Protein AF-A0A9W6BY37-F1 (afdb_monomer_lite)

InterPro domains:
  IPR019270 Putative hypoxanthine phosphoribosyltransferase [PF10049] (45-95)

Radius of gyration: 19.9 Å; chains: 1; bounding box: 42×60×57 Å

Sequence (171 aa):
MLATGDSTSFQTQGGLSVILPSKRTCLSSEEQRPAFSSNFPLVQYRYFESADILSVYLREITNGLIVDTWDVHPGLLVDFDDQERPVALNISSASCVTPVHFHEICEDVDGKPPLQFGQMYDPYSKILTLRFCTTASSRSVATCDGNIMVLEDDAGNWVGLQVKNVVPPVE

pLDDT: mean 78.37, std 24.17, range [27.0, 98.12]

Structure (mmCIF, N/CA/C/O backbone):
data_AF-A0A9W6BY37-F1
#
_entry.id   AF-A0A9W6BY37-F1
#
loop_
_atom_site.group_PDB
_atom_site.id
_atom_site.type_symbol
_atom_site.label_atom_id
_atom_site.label_alt_id
_atom_site.label_comp_id
_atom_site.label_asym_id
_atom_site.label_entity_id
_atom_site.label_seq_id
_atom_site.pdbx_PDB_ins_code
_atom_site.Cartn_x
_atom_site.Cartn_y
_atom_site.Cartn_z
_atom_site.occupancy
_atom_site.B_iso_or_equiv
_atom_site.auth_seq_id
_atom_site.auth_comp_id
_atom_site.auth_asym_id
_atom_site.auth_atom_id
_atom_site.pdbx_PDB_model_num
ATOM 1 N N . MET A 1 1 ? 29.030 -43.940 41.094 1.00 41.41 1 MET A N 1
ATOM 2 C CA . MET A 1 1 ? 28.514 -42.586 40.807 1.00 41.41 1 MET A CA 1
ATOM 3 C C . MET A 1 1 ? 27.125 -42.747 40.223 1.00 41.41 1 MET A C 1
ATOM 5 O O . MET A 1 1 ? 26.960 -43.540 39.308 1.00 41.41 1 MET A O 1
ATOM 9 N N . LEU A 1 2 ? 26.152 -42.110 40.868 1.00 35.16 2 LEU A N 1
ATOM 10 C CA . LEU A 1 2 ? 24.713 -42.170 40.610 1.00 35.16 2 LEU A CA 1
ATOM 11 C C . LEU A 1 2 ? 24.289 -41.125 39.567 1.00 35.16 2 LEU A C 1
ATOM 13 O O . LEU A 1 2 ? 24.787 -40.005 39.625 1.00 35.16 2 LEU A O 1
ATOM 17 N N . ALA A 1 3 ? 23.347 -41.509 38.702 1.00 35.94 3 ALA A N 1
ATOM 18 C CA . ALA A 1 3 ? 22.212 -40.741 38.148 1.00 35.94 3 ALA A CA 1
ATOM 19 C C . ALA A 1 3 ? 21.470 -41.734 37.214 1.00 35.94 3 ALA A C 1
ATOM 21 O O . ALA A 1 3 ? 22.093 -42.195 36.265 1.00 35.94 3 ALA A O 1
ATOM 22 N N . THR A 1 4 ? 20.287 -42.333 37.421 1.00 37.53 4 THR A N 1
ATOM 23 C CA . THR A 1 4 ? 18.939 -41.999 37.951 1.00 37.53 4 THR A CA 1
ATOM 24 C C . THR A 1 4 ? 18.189 -40.865 37.255 1.00 37.53 4 THR A C 1
ATOM 26 O O . THR A 1 4 ? 18.514 -39.709 37.497 1.00 37.53 4 THR A O 1
ATOM 29 N N . GLY A 1 5 ? 17.117 -41.262 36.543 1.00 30.06 5 GLY A N 1
ATOM 30 C CA . GLY A 1 5 ? 15.864 -40.525 36.286 1.00 30.06 5 GLY A CA 1
ATOM 31 C C . GLY A 1 5 ? 15.938 -39.351 35.300 1.00 30.06 5 GLY A C 1
ATOM 32 O O . GLY A 1 5 ? 16.973 -38.726 35.159 1.00 30.06 5 GLY A O 1
ATOM 33 N N . ASP A 1 6 ? 14.882 -38.954 34.597 1.00 31.53 6 ASP A N 1
ATOM 34 C CA . ASP A 1 6 ? 13.506 -39.437 34.582 1.00 31.53 6 ASP A CA 1
ATOM 35 C C . ASP A 1 6 ? 12.756 -38.823 33.381 1.00 31.53 6 ASP A C 1
ATOM 37 O O . ASP A 1 6 ? 13.270 -37.991 32.634 1.00 31.53 6 ASP A O 1
ATOM 41 N N . SER A 1 7 ? 11.532 -39.296 33.226 1.00 33.78 7 SER A N 1
ATOM 42 C CA . SER A 1 7 ? 10.581 -39.164 32.129 1.00 33.78 7 SER A CA 1
ATOM 43 C C . SER A 1 7 ? 10.041 -37.751 31.824 1.00 33.78 7 SER A C 1
ATOM 45 O O . SER A 1 7 ? 9.912 -36.899 32.696 1.00 33.78 7 SER A O 1
ATOM 47 N N . THR A 1 8 ? 9.546 -37.611 30.584 1.00 34.66 8 THR A N 1
ATOM 48 C CA . THR A 1 8 ? 8.362 -36.827 30.149 1.00 34.66 8 THR A CA 1
ATOM 49 C C . THR A 1 8 ? 8.313 -35.306 30.360 1.00 34.66 8 THR A C 1
ATOM 51 O O . THR A 1 8 ? 8.094 -34.812 31.457 1.00 34.66 8 THR A O 1
ATOM 54 N N . SER A 1 9 ? 8.202 -34.560 29.257 1.00 28.12 9 SER A N 1
ATOM 55 C CA . SER A 1 9 ? 6.885 -34.094 28.777 1.00 28.12 9 SER A CA 1
ATOM 56 C C . SER A 1 9 ? 7.008 -33.352 27.441 1.00 28.12 9 SER A C 1
ATOM 58 O O . SER A 1 9 ? 7.723 -32.366 27.306 1.00 28.12 9 SER A O 1
ATOM 60 N N . PHE A 1 10 ? 6.279 -33.837 26.435 1.00 37.66 10 PHE A N 1
ATOM 61 C CA . PHE A 1 10 ? 5.840 -33.004 25.324 1.00 37.66 10 PHE A CA 1
ATOM 62 C C . PHE A 1 10 ? 4.673 -32.164 25.846 1.00 37.66 10 PHE A C 1
ATOM 64 O O . PHE A 1 10 ? 3.614 -32.708 26.156 1.00 37.66 10 PHE A O 1
ATOM 71 N N . GLN A 1 11 ? 4.862 -30.851 25.944 1.00 28.56 11 GLN A N 1
ATOM 72 C CA . GLN A 1 11 ? 3.752 -29.907 25.933 1.00 28.56 11 GLN A CA 1
ATOM 73 C C . GLN A 1 11 ? 3.784 -29.159 24.610 1.00 28.56 11 GLN A C 1
ATOM 75 O O . GLN A 1 11 ? 4.589 -28.263 24.376 1.00 28.56 11 GLN A O 1
ATOM 80 N N . THR A 1 12 ? 2.881 -29.568 23.729 1.00 42.47 12 THR A N 1
ATOM 81 C CA . THR A 1 12 ? 2.447 -28.781 22.587 1.00 42.47 12 THR A CA 1
ATOM 82 C C . THR A 1 12 ? 1.705 -27.564 23.133 1.00 42.47 12 THR A C 1
ATOM 84 O O . THR A 1 12 ? 0.572 -27.681 23.594 1.00 42.47 12 THR A O 1
ATOM 87 N N . GLN A 1 13 ? 2.321 -26.390 23.083 1.00 32.69 13 GLN A N 1
ATOM 88 C CA . GLN A 1 13 ? 1.575 -25.142 22.989 1.00 32.69 13 GLN A CA 1
ATOM 89 C C . GLN A 1 13 ? 2.026 -24.451 21.713 1.00 32.69 13 GLN A C 1
ATOM 91 O O . GLN A 1 13 ? 3.185 -24.075 21.557 1.00 32.69 13 GLN A O 1
ATOM 96 N N . GLY A 1 14 ? 1.098 -24.393 20.759 1.00 33.72 14 GLY A N 1
ATOM 97 C CA . GLY A 1 14 ? 1.280 -23.710 19.494 1.00 33.72 14 GLY A CA 1
ATOM 98 C C . GLY A 1 14 ? 1.577 -22.239 19.743 1.00 33.72 14 GLY A C 1
ATOM 99 O O . GLY A 1 14 ? 0.696 -21.471 20.107 1.00 33.72 14 GLY A O 1
ATOM 100 N N . GLY A 1 15 ? 2.830 -21.871 19.528 1.00 28.05 15 GLY A N 1
ATOM 101 C CA . GLY A 1 15 ? 3.266 -20.503 19.336 1.00 28.05 15 GLY A CA 1
ATOM 102 C C . GLY A 1 15 ? 4.181 -20.519 18.130 1.00 28.05 15 GLY A C 1
ATOM 103 O O . GLY A 1 15 ? 5.371 -20.789 18.260 1.00 28.05 15 GLY A O 1
ATOM 104 N N . LEU A 1 16 ? 3.617 -20.302 16.942 1.00 27.00 16 LEU A N 1
ATOM 105 C CA . LEU A 1 16 ? 4.408 -19.968 15.763 1.00 27.00 16 LEU A CA 1
ATOM 106 C C . LEU A 1 16 ? 5.001 -18.580 16.034 1.00 27.00 16 LEU A C 1
ATOM 108 O O . LEU A 1 16 ? 4.387 -17.565 15.718 1.00 27.00 16 LEU A O 1
ATOM 112 N N . SER A 1 17 ? 6.163 -18.522 16.687 1.00 29.55 17 SER A N 1
ATOM 113 C CA . SER A 1 17 ? 6.944 -17.292 16.711 1.00 29.55 17 SER A CA 1
ATOM 114 C C . SER A 1 17 ? 7.605 -17.179 15.340 1.00 29.55 17 SER A C 1
ATOM 116 O O . SER A 1 17 ? 8.553 -17.883 14.988 1.00 29.55 17 SER A O 1
ATOM 118 N N . VAL A 1 18 ? 7.007 -16.356 14.483 1.00 33.31 18 VAL A N 1
ATOM 119 C CA . VAL A 1 18 ? 7.613 -16.007 13.203 1.00 33.31 18 VAL A CA 1
ATOM 120 C C . VAL A 1 18 ? 8.663 -14.952 13.515 1.00 33.31 18 VAL A C 1
ATOM 122 O O . VAL A 1 18 ? 8.368 -13.764 13.590 1.00 33.31 18 VAL A O 1
ATOM 125 N N . ILE A 1 19 ? 9.900 -15.393 13.738 1.00 31.20 19 ILE A N 1
ATOM 126 C CA . ILE A 1 19 ? 11.051 -14.491 13.763 1.00 31.20 19 ILE A CA 1
ATOM 127 C C . ILE A 1 19 ? 11.201 -13.949 12.338 1.00 31.20 19 ILE A C 1
ATOM 129 O O . ILE A 1 19 ? 11.601 -14.675 11.426 1.00 31.20 19 ILE A O 1
ATOM 133 N N . LEU A 1 20 ? 10.814 -12.690 12.131 1.00 37.88 20 LEU A N 1
ATOM 134 C CA . LEU A 1 20 ? 10.949 -12.002 10.850 1.00 37.88 20 LEU A CA 1
ATOM 135 C C . LEU A 1 20 ? 12.429 -11.642 10.628 1.00 37.88 20 LEU A C 1
ATOM 137 O O . LEU A 1 20 ? 12.990 -10.886 11.425 1.00 37.88 20 LEU A O 1
ATOM 141 N N . PRO A 1 21 ? 13.092 -12.144 9.571 1.00 29.44 21 PRO A N 1
ATOM 142 C CA . PRO A 1 21 ? 14.422 -11.670 9.218 1.00 29.44 21 PRO A CA 1
ATOM 143 C C . PRO A 1 21 ? 14.335 -10.219 8.721 1.00 29.44 21 PRO A C 1
ATOM 145 O O . PRO A 1 21 ? 13.587 -9.911 7.793 1.00 29.44 21 PRO A O 1
ATOM 148 N N . SER A 1 22 ? 15.100 -9.319 9.342 1.00 36.25 22 SER A N 1
ATOM 149 C CA . SER A 1 22 ? 15.206 -7.918 8.924 1.00 36.25 22 SER A CA 1
ATOM 150 C C . SER A 1 22 ? 15.878 -7.819 7.550 1.00 36.25 22 SER A C 1
ATOM 152 O O . SER A 1 22 ? 17.063 -8.129 7.413 1.00 36.25 22 SER A O 1
ATOM 154 N N . LYS A 1 23 ? 15.135 -7.378 6.527 1.00 50.31 23 LYS A N 1
ATOM 155 C CA . LYS A 1 23 ? 15.695 -7.089 5.198 1.00 50.31 23 LYS A CA 1
ATOM 156 C C . LYS A 1 23 ? 16.550 -5.817 5.238 1.00 50.31 23 LYS A C 1
ATOM 158 O O . LYS A 1 23 ? 16.189 -4.840 5.892 1.00 50.31 23 LYS A O 1
ATOM 163 N N . ARG A 1 24 ? 17.687 -5.826 4.533 1.00 41.19 24 ARG A N 1
ATOM 164 C CA . ARG A 1 24 ? 18.538 -4.640 4.342 1.00 41.19 24 ARG A CA 1
ATOM 165 C C . ARG A 1 24 ? 17.943 -3.765 3.240 1.00 41.19 24 ARG A C 1
ATOM 167 O O . ARG A 1 24 ? 17.861 -4.198 2.098 1.00 41.19 24 ARG A O 1
ATOM 174 N N . THR A 1 25 ? 17.561 -2.541 3.585 1.00 50.22 25 THR A N 1
ATOM 175 C CA . THR A 1 25 ? 17.175 -1.506 2.618 1.00 50.22 25 THR A CA 1
ATOM 176 C C . THR A 1 25 ? 18.428 -0.881 2.004 1.00 50.22 25 THR A C 1
ATOM 178 O O . THR A 1 25 ? 19.390 -0.588 2.718 1.00 50.22 25 THR A O 1
ATOM 181 N N . CYS A 1 26 ? 18.411 -0.639 0.694 1.00 47.03 26 CYS A N 1
ATOM 182 C CA . CYS A 1 26 ? 19.430 0.143 -0.003 1.00 47.03 26 CYS A CA 1
ATOM 183 C C . CYS A 1 26 ? 19.285 1.623 0.390 1.00 47.03 26 CYS A C 1
ATOM 185 O O . CYS A 1 26 ? 18.566 2.382 -0.250 1.00 47.03 26 CYS A O 1
ATOM 187 N N . LEU A 1 27 ? 19.915 2.026 1.495 1.00 46.19 27 LEU A N 1
ATOM 188 C CA . LEU A 1 27 ? 20.007 3.429 1.898 1.00 46.19 27 LEU A CA 1
ATOM 189 C C . LEU A 1 27 ? 21.219 4.056 1.200 1.00 46.19 27 LEU A C 1
ATOM 191 O O . LEU A 1 27 ? 22.361 3.702 1.497 1.00 46.19 27 LEU A O 1
ATOM 195 N N . SER A 1 28 ? 20.984 4.982 0.268 1.00 36.75 28 SER A N 1
ATOM 196 C CA . SER A 1 28 ? 22.051 5.809 -0.297 1.00 36.75 28 SER A CA 1
ATOM 197 C C . SER A 1 28 ? 22.595 6.745 0.780 1.00 36.75 28 SER A C 1
ATOM 199 O O . SER A 1 28 ? 21.849 7.463 1.445 1.00 36.75 28 SER A O 1
ATOM 201 N N . SER A 1 29 ? 23.911 6.720 0.957 1.00 37.78 29 SER A N 1
ATOM 202 C CA . SER A 1 29 ? 24.633 7.574 1.893 1.00 37.78 29 SER A CA 1
ATOM 203 C C . SER A 1 29 ? 24.791 8.978 1.312 1.00 37.78 29 SER A C 1
ATOM 205 O O . SER A 1 29 ? 25.871 9.290 0.845 1.00 37.78 29 SER A O 1
ATOM 207 N N . GLU A 1 30 ? 23.746 9.808 1.310 1.00 35.78 30 GLU A N 1
ATOM 208 C CA . GLU A 1 30 ? 23.901 11.266 1.191 1.00 35.78 30 GLU A CA 1
ATOM 209 C C . GLU A 1 30 ? 22.618 12.017 1.607 1.00 35.78 30 GLU A C 1
ATOM 211 O O . GLU A 1 30 ? 21.521 11.744 1.133 1.00 35.78 30 GLU A O 1
ATOM 216 N N . GLU A 1 31 ? 22.809 12.956 2.539 1.00 37.44 31 GLU A N 1
ATOM 217 C CA . GLU A 1 31 ? 21.889 13.981 3.059 1.00 37.44 31 GLU A CA 1
ATOM 218 C C . GLU A 1 31 ? 20.699 13.592 3.963 1.00 37.44 31 GLU A C 1
ATOM 220 O O . GLU A 1 31 ? 19.516 13.665 3.635 1.00 37.44 31 GLU A O 1
ATOM 225 N N . GLN A 1 32 ? 21.060 13.376 5.232 1.00 41.31 32 GLN A N 1
ATOM 226 C CA . GLN A 1 32 ? 20.268 13.755 6.401 1.00 41.31 32 GLN A CA 1
ATOM 227 C C . GLN A 1 32 ? 19.919 15.258 6.373 1.00 41.31 32 GLN A C 1
ATOM 229 O O . GLN A 1 32 ? 20.746 16.111 6.695 1.00 41.31 32 GLN A O 1
ATOM 234 N N . ARG A 1 33 ? 18.654 15.583 6.101 1.00 28.16 33 ARG A N 1
ATOM 235 C CA . ARG A 1 33 ? 17.987 16.751 6.699 1.00 28.16 33 ARG A CA 1
ATOM 236 C C . ARG A 1 33 ? 16.973 16.239 7.723 1.00 28.16 33 ARG A C 1
ATOM 238 O O . ARG A 1 33 ? 16.258 15.287 7.415 1.00 28.16 33 ARG A O 1
ATOM 245 N N . PRO A 1 34 ? 16.898 16.811 8.937 1.00 37.06 34 PRO A N 1
ATOM 246 C CA . PRO A 1 34 ? 16.063 16.258 9.990 1.00 37.06 34 PRO A CA 1
ATOM 247 C C . PRO A 1 34 ? 14.605 16.636 9.712 1.00 37.06 34 PRO A C 1
ATOM 249 O O . PRO A 1 34 ? 14.138 17.696 10.119 1.00 37.06 34 PRO A O 1
ATOM 252 N N . ALA A 1 35 ? 13.872 15.785 8.999 1.00 38.12 35 ALA A N 1
ATOM 253 C CA . ALA A 1 35 ? 12.419 15.846 9.007 1.00 38.12 35 ALA A CA 1
ATOM 254 C C . ALA A 1 35 ? 11.959 15.150 10.292 1.00 38.12 35 ALA A C 1
ATOM 256 O O . ALA A 1 35 ? 12.047 13.932 10.392 1.00 38.12 35 ALA A O 1
ATOM 257 N N . PHE A 1 36 ? 11.611 15.959 11.297 1.00 38.28 36 PHE A N 1
ATOM 258 C CA . PHE A 1 36 ? 10.982 15.602 12.573 1.00 38.28 36 PHE A CA 1
ATOM 259 C C . PHE A 1 36 ? 10.924 14.100 12.890 1.00 38.28 36 PHE A C 1
ATOM 261 O O . PHE A 1 36 ? 9.990 13.389 12.528 1.00 38.28 36 PHE A O 1
ATOM 268 N N . SER A 1 37 ? 11.926 13.655 13.650 1.00 48.22 37 SER A N 1
ATOM 269 C CA . SER A 1 37 ? 11.838 12.430 14.432 1.00 48.22 37 SER A CA 1
ATOM 270 C C . SER A 1 37 ? 10.694 12.581 15.436 1.00 48.22 37 SER A C 1
ATOM 272 O O . SER A 1 37 ? 10.801 13.326 16.410 1.00 48.22 37 SER A O 1
ATOM 274 N N . SER A 1 38 ? 9.587 11.892 15.187 1.00 40.28 38 SER A N 1
ATOM 275 C CA . SER A 1 38 ? 8.736 11.401 16.263 1.00 40.28 38 SER A CA 1
ATOM 276 C C . SER A 1 38 ? 8.678 9.892 16.088 1.00 40.28 38 SER A C 1
ATOM 278 O O . SER A 1 38 ? 8.417 9.405 14.989 1.00 40.28 38 SER A O 1
ATOM 280 N N . ASN A 1 39 ? 9.055 9.174 17.141 1.00 46.97 39 ASN A N 1
ATOM 281 C CA . ASN A 1 39 ? 9.211 7.727 17.190 1.00 46.97 39 ASN A CA 1
ATOM 282 C C . ASN A 1 39 ? 7.868 7.022 16.922 1.00 46.97 39 ASN A C 1
ATOM 284 O O . ASN A 1 39 ? 7.251 6.519 17.851 1.00 46.97 39 ASN A O 1
ATOM 288 N N . PHE A 1 40 ? 7.389 6.993 15.675 1.00 52.31 40 PHE A N 1
ATOM 289 C CA . PHE A 1 40 ? 6.372 6.035 15.261 1.00 52.31 40 PHE A CA 1
ATOM 290 C C . PHE A 1 40 ? 7.090 4.681 15.115 1.00 52.31 40 PHE A C 1
ATOM 292 O O . PHE A 1 40 ? 7.881 4.509 14.180 1.00 52.31 40 PHE A O 1
ATOM 299 N N . PRO A 1 41 ? 6.927 3.738 16.054 1.00 58.88 41 PRO A N 1
ATOM 300 C CA . PRO A 1 41 ? 7.606 2.456 16.031 1.00 58.88 41 PRO A CA 1
ATOM 301 C C . PRO A 1 41 ? 7.142 1.627 14.829 1.00 58.88 41 PRO A C 1
ATOM 303 O O . PRO A 1 41 ? 5.962 1.333 14.661 1.00 58.88 41 PRO A O 1
ATOM 306 N N . LEU A 1 42 ? 8.147 1.283 14.022 1.00 69.06 42 LEU A N 1
ATOM 307 C CA . LEU A 1 42 ? 8.247 0.230 13.013 1.00 69.06 42 LEU A CA 1
ATOM 308 C C . LEU A 1 42 ? 6.982 -0.062 12.187 1.00 69.06 42 LEU A C 1
ATOM 310 O O . LEU A 1 42 ? 6.353 -1.107 12.342 1.00 69.06 42 LEU A O 1
ATOM 314 N N . VAL A 1 43 ? 6.712 0.778 11.181 1.00 87.00 43 VAL A N 1
ATOM 315 C CA . VAL A 1 43 ? 6.071 0.243 9.976 1.00 87.00 43 VAL A CA 1
ATOM 316 C C . VAL A 1 43 ? 7.003 -0.819 9.401 1.00 87.00 43 VAL A C 1
ATOM 318 O O . VAL A 1 43 ? 8.158 -0.541 9.067 1.00 87.00 43 VAL A O 1
ATOM 321 N N . GLN A 1 44 ? 6.513 -2.049 9.319 1.00 90.31 44 GLN A N 1
ATOM 322 C CA . GLN A 1 44 ? 7.229 -3.157 8.701 1.00 90.31 44 GLN A CA 1
ATOM 323 C C . GLN A 1 44 ? 6.615 -3.437 7.343 1.00 90.31 44 GLN A C 1
ATOM 325 O O . GLN A 1 44 ? 5.425 -3.222 7.138 1.00 90.31 44 GLN A O 1
ATOM 330 N N . TYR A 1 45 ? 7.401 -3.964 6.416 1.00 92.50 45 TYR A N 1
ATOM 331 C CA . TYR A 1 45 ? 6.861 -4.437 5.154 1.00 92.50 45 TYR A CA 1
ATOM 332 C C . TYR A 1 45 ? 7.446 -5.794 4.788 1.00 92.50 45 TYR A C 1
ATOM 334 O O . TYR A 1 45 ? 8.562 -6.149 5.175 1.00 92.50 45 TYR A O 1
ATOM 342 N N . ARG A 1 46 ? 6.674 -6.563 4.026 1.00 93.88 46 ARG A N 1
ATOM 343 C CA . ARG A 1 46 ? 7.089 -7.845 3.476 1.00 93.88 46 ARG A CA 1
ATOM 344 C C . ARG A 1 46 ? 6.491 -8.026 2.095 1.00 93.88 46 ARG A C 1
ATOM 346 O O . ARG A 1 46 ? 5.287 -7.906 1.917 1.00 93.88 46 ARG A O 1
ATOM 353 N N . TYR A 1 47 ? 7.350 -8.362 1.142 1.00 95.69 47 TYR A N 1
ATOM 354 C CA . TYR A 1 47 ? 6.928 -8.796 -0.180 1.00 95.69 47 TYR A CA 1
ATOM 355 C C . TYR A 1 47 ? 6.821 -10.324 -0.232 1.00 95.69 47 TYR A C 1
ATOM 357 O O . TYR A 1 47 ? 7.732 -11.031 0.213 1.00 95.69 47 TYR A O 1
ATOM 365 N N . PHE A 1 48 ? 5.708 -10.818 -0.765 1.00 95.75 48 PHE A N 1
ATOM 366 C CA . PHE A 1 48 ? 5.398 -12.227 -0.972 1.00 95.75 48 PHE A CA 1
ATOM 367 C C . PHE A 1 48 ? 5.376 -12.525 -2.473 1.00 95.75 48 PHE A C 1
ATOM 369 O O . PHE A 1 48 ? 4.336 -12.435 -3.120 1.00 95.75 48 PHE A O 1
ATOM 376 N N . GLU A 1 49 ? 6.533 -12.906 -3.013 1.00 93.31 49 GLU A N 1
ATOM 377 C CA . GLU A 1 49 ? 6.747 -13.145 -4.450 1.00 93.31 49 GLU A CA 1
ATOM 378 C C . GLU A 1 49 ? 5.760 -14.154 -5.053 1.00 93.31 49 GLU A C 1
ATOM 380 O O . GLU A 1 49 ? 5.241 -13.934 -6.140 1.00 93.31 49 GLU A O 1
ATOM 385 N N . SER A 1 50 ? 5.413 -15.218 -4.319 1.00 94.50 50 SER A N 1
ATOM 386 C CA . SER A 1 50 ? 4.493 -16.260 -4.802 1.00 94.50 50 SER A CA 1
ATOM 387 C C . SER A 1 50 ? 3.087 -15.755 -5.139 1.00 94.50 50 SER A C 1
ATOM 389 O O . SER A 1 50 ? 2.377 -16.412 -5.894 1.00 94.50 50 SER A O 1
ATOM 391 N N . ALA A 1 51 ? 2.668 -14.641 -4.536 1.00 94.31 51 ALA A N 1
ATOM 392 C CA . ALA A 1 51 ? 1.351 -14.039 -4.732 1.00 94.31 51 ALA A CA 1
ATOM 393 C C . ALA A 1 51 ? 1.429 -12.618 -5.315 1.00 94.31 51 ALA A C 1
ATOM 395 O O . ALA A 1 51 ? 0.393 -12.004 -5.547 1.00 94.31 51 ALA A O 1
ATOM 396 N N . ASP A 1 52 ? 2.641 -12.099 -5.532 1.00 96.88 52 ASP A N 1
ATOM 397 C CA . ASP A 1 52 ? 2.907 -10.700 -5.868 1.00 96.88 52 ASP A CA 1
ATOM 398 C C . ASP A 1 52 ? 2.198 -9.705 -4.926 1.00 96.88 52 ASP A C 1
ATOM 400 O O . ASP A 1 52 ? 1.503 -8.785 -5.362 1.00 96.88 52 ASP A O 1
ATOM 404 N N . ILE A 1 53 ? 2.350 -9.920 -3.613 1.00 97.69 53 ILE A N 1
ATOM 405 C CA . ILE A 1 53 ? 1.733 -9.080 -2.575 1.00 97.69 53 ILE A CA 1
ATOM 406 C C . ILE A 1 53 ? 2.802 -8.330 -1.787 1.00 97.69 53 ILE A C 1
ATOM 408 O O . ILE A 1 53 ? 3.703 -8.945 -1.217 1.00 97.69 53 ILE A O 1
ATOM 412 N N . LEU A 1 54 ? 2.670 -7.008 -1.689 1.00 97.31 54 LEU A N 1
ATOM 413 C CA . LEU A 1 54 ? 3.385 -6.197 -0.705 1.00 97.31 54 LEU A CA 1
ATOM 414 C C . LEU A 1 54 ? 2.466 -5.954 0.495 1.00 97.31 54 LEU A C 1
ATOM 416 O O . LEU A 1 54 ? 1.494 -5.208 0.394 1.00 97.31 54 LEU A O 1
ATOM 420 N N . SER A 1 55 ? 2.803 -6.546 1.635 1.00 96.69 55 SER A N 1
ATOM 421 C CA . SER A 1 55 ? 2.138 -6.273 2.909 1.00 96.69 55 SER A CA 1
ATOM 422 C C . SER A 1 55 ? 2.915 -5.227 3.694 1.00 96.69 55 SER A C 1
ATOM 424 O O . SER A 1 55 ? 4.132 -5.346 3.845 1.00 96.69 55 SER A O 1
ATOM 426 N N . VAL A 1 56 ? 2.216 -4.235 4.231 1.00 95.62 56 VAL A N 1
ATOM 427 C CA . VAL A 1 56 ? 2.748 -3.194 5.109 1.00 95.62 56 VAL A CA 1
ATOM 428 C C . VAL A 1 56 ? 2.001 -3.250 6.435 1.00 95.62 56 VAL A C 1
ATOM 430 O O . VAL A 1 56 ? 0.796 -3.036 6.480 1.00 95.62 56 VAL A O 1
ATOM 433 N N . TYR A 1 57 ? 2.715 -3.532 7.516 1.00 93.50 57 TYR A N 1
ATOM 434 C CA . TYR A 1 57 ? 2.183 -3.662 8.866 1.00 93.50 57 TYR A CA 1
ATOM 435 C C . TYR A 1 57 ? 2.397 -2.356 9.620 1.00 93.50 57 TYR A C 1
ATOM 437 O O . TYR A 1 57 ? 3.528 -1.889 9.752 1.00 93.50 57 TYR A O 1
ATOM 445 N N . LEU A 1 58 ? 1.306 -1.769 10.105 1.00 91.31 58 LEU A N 1
ATOM 446 C CA . LEU A 1 58 ? 1.302 -0.482 10.804 1.00 91.31 58 LEU A CA 1
ATOM 447 C C . LEU A 1 58 ? 1.517 -0.635 12.315 1.00 91.31 58 LEU A C 1
ATOM 449 O O . LEU A 1 58 ? 1.738 0.351 13.012 1.00 91.31 58 LEU A O 1
ATOM 453 N N . ARG A 1 59 ? 1.438 -1.873 12.812 1.00 86.56 59 ARG A N 1
ATOM 454 C CA . ARG A 1 59 ? 1.736 -2.288 14.185 1.00 86.56 59 ARG A CA 1
ATOM 455 C C . ARG A 1 59 ? 1.984 -3.795 14.232 1.00 86.56 59 ARG A C 1
ATOM 457 O O . ARG A 1 59 ? 1.731 -4.502 13.258 1.00 86.56 59 ARG A O 1
ATOM 464 N N . GLU A 1 60 ? 2.469 -4.287 15.366 1.00 85.88 60 GLU A N 1
ATOM 465 C CA . GLU A 1 60 ? 2.686 -5.719 15.581 1.00 85.88 60 GLU A CA 1
ATOM 466 C C . GLU A 1 60 ? 1.370 -6.504 15.471 1.00 85.88 60 GLU A C 1
ATOM 468 O O . GLU A 1 60 ? 0.386 -6.174 16.133 1.00 85.88 60 GLU A O 1
ATOM 473 N N . ILE A 1 61 ? 1.359 -7.544 14.630 1.00 84.38 61 ILE A N 1
ATOM 474 C CA . ILE A 1 61 ? 0.182 -8.389 14.418 1.00 84.38 61 ILE A CA 1
ATOM 475 C C . ILE A 1 61 ? 0.136 -9.491 15.475 1.00 84.38 61 ILE A C 1
ATOM 477 O O . ILE A 1 61 ? 0.995 -10.372 15.513 1.00 84.38 61 ILE A O 1
ATOM 481 N N . THR A 1 62 ? -0.902 -9.461 16.308 1.00 86.94 62 THR A N 1
ATOM 482 C CA . THR A 1 62 ? -1.178 -10.456 17.350 1.00 86.94 62 THR A CA 1
ATOM 483 C C . THR A 1 62 ? -2.492 -11.189 17.073 1.00 86.94 62 THR A C 1
ATOM 485 O O . THR A 1 62 ? -3.321 -10.756 16.269 1.00 86.94 62 THR A O 1
ATOM 488 N N . ASN A 1 63 ? -2.690 -12.344 17.713 1.00 87.75 63 ASN A N 1
ATOM 489 C CA . ASN A 1 63 ? -3.929 -13.100 17.548 1.00 87.75 63 ASN A CA 1
ATOM 490 C C . ASN A 1 63 ? -5.129 -12.293 18.077 1.00 87.75 63 ASN A C 1
ATOM 492 O O . ASN A 1 63 ? -5.068 -11.754 19.180 1.00 87.75 63 ASN A O 1
ATOM 496 N N . GLY A 1 64 ? -6.209 -12.231 17.297 1.00 88.25 64 GLY A N 1
ATOM 497 C CA . GLY A 1 64 ? -7.402 -11.440 17.612 1.00 88.25 64 GLY A CA 1
ATOM 498 C C . GLY A 1 64 ? -7.282 -9.942 17.317 1.00 88.25 64 GLY A C 1
ATOM 499 O O . GLY A 1 64 ? -8.218 -9.210 17.613 1.00 88.25 64 GLY A O 1
ATOM 500 N N . LEU A 1 65 ? -6.164 -9.481 16.738 1.00 90.25 65 LEU A N 1
ATOM 501 C CA . LEU A 1 65 ? -5.984 -8.073 16.373 1.00 90.25 65 LEU A CA 1
ATOM 502 C C . LEU A 1 65 ? -6.803 -7.662 15.149 1.00 90.25 65 LEU A C 1
ATOM 504 O O . LEU A 1 65 ? -7.311 -6.546 15.106 1.00 90.25 65 LEU A O 1
ATOM 508 N N . ILE A 1 66 ? -6.854 -8.538 14.145 1.00 93.69 66 ILE A N 1
ATOM 509 C CA . ILE A 1 66 ? -7.589 -8.313 12.901 1.00 93.69 66 ILE A CA 1
ATOM 510 C C . ILE A 1 66 ? -9.007 -8.826 13.118 1.00 93.69 66 ILE A C 1
ATOM 512 O O . ILE A 1 66 ? -9.202 -10.012 13.394 1.00 93.69 66 ILE A O 1
ATOM 516 N N . VAL A 1 67 ? -9.973 -7.923 13.009 1.00 95.88 67 VAL A N 1
ATOM 517 C CA . VAL A 1 67 ? -11.403 -8.226 13.132 1.00 95.88 67 VAL A CA 1
ATOM 518 C C . VAL A 1 67 ? -12.075 -8.217 11.766 1.00 95.88 67 VAL A C 1
ATOM 520 O O . VAL A 1 67 ? -13.010 -8.986 11.551 1.00 95.88 67 VAL A O 1
ATOM 523 N N . ASP A 1 68 ? -11.578 -7.393 10.843 1.00 95.56 68 ASP A N 1
ATOM 524 C CA . ASP A 1 68 ? -12.140 -7.262 9.504 1.00 95.56 68 ASP A CA 1
ATOM 525 C C . ASP A 1 68 ? -11.059 -6.985 8.449 1.00 95.56 68 ASP A C 1
ATOM 527 O O . ASP A 1 68 ? -9.986 -6.468 8.770 1.00 95.56 68 ASP A O 1
ATOM 531 N N . THR A 1 69 ? -11.356 -7.314 7.193 1.00 96.06 69 THR A N 1
ATOM 532 C CA . THR A 1 69 ? -10.485 -7.081 6.033 1.00 96.06 69 THR A CA 1
ATOM 533 C C . THR A 1 69 ? -11.322 -6.574 4.866 1.00 96.06 69 THR A C 1
ATOM 535 O O . THR A 1 69 ? -12.172 -7.305 4.353 1.00 96.06 69 THR A O 1
ATOM 538 N N . TRP A 1 70 ? -11.069 -5.349 4.402 1.00 96.38 70 TRP A N 1
ATOM 539 C CA . TRP A 1 70 ? -11.831 -4.732 3.309 1.00 96.38 70 TRP A CA 1
ATOM 540 C C . TRP A 1 70 ? -10.968 -4.440 2.085 1.00 96.38 70 TRP A C 1
ATOM 542 O O . TRP A 1 70 ? -9.806 -4.058 2.203 1.00 96.38 70 TRP A O 1
ATOM 552 N N . ASP A 1 71 ? -11.566 -4.566 0.900 1.00 96.00 71 ASP A N 1
ATOM 553 C CA . ASP A 1 71 ? -11.032 -3.986 -0.335 1.00 96.00 71 ASP A CA 1
ATOM 554 C C . ASP A 1 71 ? -11.424 -2.509 -0.370 1.00 96.00 71 ASP A C 1
ATOM 556 O O . ASP A 1 71 ? -12.603 -2.176 -0.515 1.00 96.00 71 ASP A O 1
ATOM 560 N N . VAL A 1 72 ? -10.443 -1.630 -0.163 1.00 95.75 72 VAL A N 1
ATOM 561 C CA . VAL A 1 72 ? -10.692 -0.182 -0.116 1.00 95.75 72 VAL A CA 1
ATOM 562 C C . VAL A 1 72 ? -10.448 0.486 -1.470 1.00 95.75 72 VAL A C 1
ATOM 564 O O . VAL A 1 72 ? -10.919 1.595 -1.730 1.00 95.75 72 VAL A O 1
ATOM 567 N N . HIS A 1 73 ? -9.691 -0.171 -2.342 1.00 96.44 73 HIS A N 1
ATOM 568 C CA . HIS A 1 73 ? -9.321 0.300 -3.667 1.00 96.44 73 HIS A CA 1
ATOM 569 C C . HIS A 1 73 ? -8.839 -0.900 -4.485 1.00 96.44 73 HIS A C 1
ATOM 571 O O . HIS A 1 73 ? -8.122 -1.720 -3.921 1.00 96.44 73 HIS A O 1
ATOM 577 N N . PRO A 1 74 ? -9.107 -0.985 -5.805 1.00 95.94 74 PRO A N 1
ATOM 578 C CA . PRO A 1 74 ? -8.620 -2.088 -6.629 1.00 95.94 74 PRO A CA 1
ATOM 579 C C . PRO A 1 74 ? -7.142 -2.404 -6.373 1.00 95.94 74 PRO A C 1
ATOM 581 O O . PRO A 1 74 ? -6.273 -1.552 -6.576 1.00 95.94 74 PRO A O 1
ATOM 584 N N . GLY A 1 75 ? -6.880 -3.621 -5.891 1.00 95.38 75 GLY A N 1
ATOM 585 C CA . GLY A 1 75 ? -5.537 -4.091 -5.548 1.00 95.38 75 GLY A CA 1
ATOM 586 C C . GLY A 1 75 ? -5.027 -3.700 -4.155 1.00 95.38 75 GLY A C 1
ATOM 587 O O . GLY A 1 75 ? -3.883 -4.014 -3.857 1.00 95.38 75 GLY A O 1
ATOM 588 N N . LEU A 1 76 ? -5.828 -3.070 -3.293 1.00 97.94 76 LEU A N 1
ATOM 589 C CA . LEU A 1 76 ? -5.484 -2.698 -1.917 1.00 97.94 76 LEU A CA 1
ATOM 590 C C . LEU A 1 76 ? -6.509 -3.258 -0.927 1.00 97.94 76 LEU A C 1
ATOM 592 O O . LEU A 1 76 ? -7.610 -2.730 -0.769 1.00 97.94 76 LEU A O 1
ATOM 596 N N . LEU A 1 77 ? -6.091 -4.295 -0.208 1.00 97.69 77 LEU A N 1
ATOM 597 C CA . LEU A 1 77 ? -6.816 -4.833 0.938 1.00 97.69 77 LEU A CA 1
ATOM 598 C C . LEU A 1 77 ? -6.275 -4.215 2.225 1.00 97.69 77 LEU A C 1
ATOM 600 O O . LEU A 1 77 ? -5.068 -4.011 2.361 1.00 97.69 77 LEU A O 1
ATOM 604 N N . VAL A 1 78 ? -7.154 -3.944 3.180 1.00 97.19 78 VAL A N 1
ATOM 605 C CA . VAL A 1 78 ? -6.792 -3.337 4.459 1.00 97.19 78 VAL A CA 1
ATOM 606 C C . VAL A 1 78 ? -7.392 -4.144 5.586 1.00 97.19 78 VAL A C 1
ATOM 608 O O . VAL A 1 78 ? -8.590 -4.410 5.594 1.00 97.19 78 VAL A O 1
ATOM 611 N N . ASP A 1 79 ? -6.539 -4.507 6.534 1.00 95.81 79 ASP A N 1
ATOM 612 C CA . ASP A 1 79 ? -6.935 -5.184 7.758 1.00 95.81 79 ASP A CA 1
ATOM 613 C C . ASP A 1 79 ? -7.231 -4.143 8.840 1.00 95.81 79 ASP A C 1
ATOM 615 O O . ASP A 1 79 ? -6.446 -3.208 9.041 1.00 95.81 79 ASP A O 1
ATOM 619 N N . PHE A 1 80 ? -8.335 -4.326 9.560 1.00 94.00 80 PHE A N 1
ATOM 620 C CA . PHE A 1 80 ? -8.819 -3.427 10.602 1.00 94.00 80 PHE A CA 1
ATOM 621 C C . PHE A 1 80 ? -8.953 -4.135 11.945 1.00 94.00 80 PHE A C 1
ATOM 623 O O . PHE A 1 80 ? -9.149 -5.351 12.025 1.00 94.00 80 PHE A O 1
ATOM 630 N N . ASP A 1 81 ? -8.869 -3.348 13.012 1.00 93.12 81 ASP A N 1
ATOM 631 C CA . ASP A 1 81 ? -9.149 -3.810 14.367 1.00 93.12 81 ASP A CA 1
ATOM 632 C C . ASP A 1 81 ? -10.581 -3.559 14.827 1.00 93.12 81 ASP A C 1
ATOM 634 O O . ASP A 1 81 ? -11.415 -3.036 14.093 1.00 93.12 81 ASP A O 1
ATOM 638 N N . ASP A 1 82 ? -10.856 -3.919 16.078 1.00 93.25 82 ASP A N 1
ATOM 639 C CA . ASP A 1 82 ? -12.140 -3.712 16.750 1.00 93.25 82 ASP A CA 1
ATOM 640 C C . ASP A 1 82 ? -12.543 -2.233 16.910 1.00 93.25 82 ASP A C 1
ATOM 642 O O . ASP A 1 82 ? -13.676 -1.943 17.291 1.00 93.25 82 ASP A O 1
ATOM 646 N N . GLN A 1 83 ? -11.633 -1.300 16.622 1.00 91.69 83 GLN A N 1
ATOM 647 C CA . GLN A 1 83 ? -11.851 0.146 16.644 1.00 91.69 83 GLN A CA 1
ATOM 648 C C . GLN A 1 83 ? -11.857 0.756 15.234 1.00 91.69 83 GLN A C 1
ATOM 650 O O . GLN A 1 83 ? -11.724 1.975 15.109 1.00 91.69 83 GLN A O 1
ATOM 655 N N . GLU A 1 84 ? -11.986 -0.067 14.186 1.00 91.19 84 GLU A N 1
ATOM 656 C CA . GLU A 1 84 ? -11.973 0.358 12.778 1.00 91.19 84 GLU A CA 1
ATOM 657 C C . GLU A 1 84 ? -10.682 1.108 12.392 1.00 91.19 84 GLU A C 1
ATOM 659 O O . GLU A 1 84 ? -10.672 2.005 11.544 1.00 91.19 84 GLU A O 1
ATOM 664 N N . ARG A 1 85 ? -9.552 0.769 13.027 1.00 90.81 85 ARG A N 1
ATOM 665 C CA . ARG A 1 85 ? -8.243 1.354 12.707 1.00 90.81 85 ARG A CA 1
ATOM 666 C C . ARG A 1 85 ? -7.465 0.433 11.770 1.00 90.81 85 ARG A C 1
ATOM 668 O O . ARG A 1 85 ? -7.364 -0.758 12.071 1.00 90.81 85 ARG A O 1
ATOM 675 N N . PRO A 1 86 ? -6.840 0.964 10.703 1.00 92.69 86 PRO A N 1
ATOM 676 C CA . PRO A 1 86 ? -5.973 0.175 9.834 1.00 92.69 86 PRO A CA 1
ATOM 677 C C . PRO A 1 86 ? -4.789 -0.421 10.607 1.00 92.69 86 PRO A C 1
ATOM 679 O O . PRO A 1 86 ? -4.091 0.290 11.337 1.00 92.69 86 PRO A O 1
ATOM 682 N N . VAL A 1 87 ? -4.534 -1.715 10.419 1.00 92.69 87 VAL A N 1
ATOM 683 C CA . VAL A 1 87 ? -3.423 -2.446 11.057 1.00 92.69 87 VAL A CA 1
ATOM 684 C C . VAL A 1 87 ? -2.430 -2.996 10.044 1.00 92.69 87 VAL A C 1
ATOM 686 O O . VAL A 1 87 ? -1.233 -3.044 10.331 1.00 92.69 87 VAL A O 1
ATOM 689 N N . ALA A 1 88 ? -2.906 -3.370 8.858 1.00 94.69 88 ALA A N 1
ATOM 690 C CA . ALA A 1 88 ? -2.070 -3.798 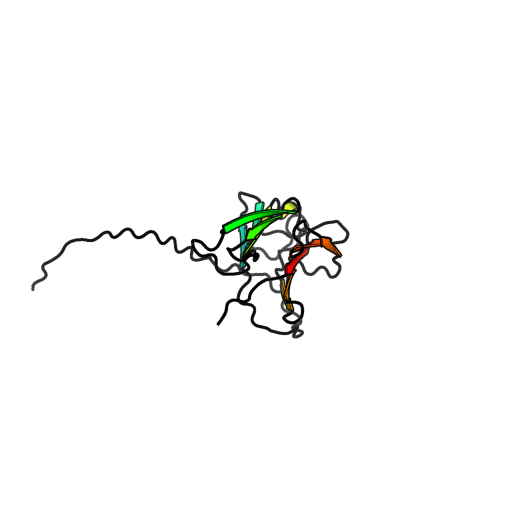7.750 1.00 94.69 88 ALA A CA 1
ATOM 691 C C . ALA A 1 88 ? -2.687 -3.399 6.407 1.00 94.69 88 ALA A C 1
ATOM 693 O O . ALA A 1 88 ? -3.901 -3.268 6.273 1.00 94.69 88 ALA A O 1
ATOM 694 N N . LEU A 1 89 ? -1.822 -3.186 5.422 1.00 96.94 89 LEU A N 1
ATOM 695 C CA . LEU A 1 89 ? -2.157 -2.814 4.052 1.00 96.94 89 LEU A CA 1
ATOM 696 C C . LEU A 1 89 ? -1.555 -3.878 3.140 1.00 96.94 89 LEU A C 1
ATOM 698 O O . LEU A 1 89 ? -0.359 -4.143 3.229 1.00 96.94 89 LEU A O 1
ATOM 702 N N . ASN A 1 90 ? -2.346 -4.475 2.263 1.00 97.88 90 ASN A N 1
ATOM 703 C CA . ASN A 1 90 ? -1.915 -5.538 1.366 1.00 97.88 90 ASN A CA 1
ATOM 704 C C . ASN A 1 90 ? -2.153 -5.094 -0.078 1.00 97.88 90 ASN A C 1
ATOM 706 O O . ASN A 1 90 ? -3.291 -5.019 -0.540 1.00 97.88 90 ASN A O 1
ATOM 710 N N . ILE A 1 91 ? -1.065 -4.797 -0.783 1.00 98.12 91 ILE A N 1
ATOM 711 C CA . ILE A 1 91 ? -1.082 -4.378 -2.183 1.00 98.12 91 ILE A CA 1
ATOM 712 C C . ILE A 1 91 ? -0.893 -5.619 -3.048 1.00 98.12 91 ILE A C 1
ATOM 714 O O . ILE A 1 91 ? 0.171 -6.233 -3.020 1.00 98.12 91 ILE A O 1
ATOM 718 N N . SER A 1 92 ? -1.923 -5.985 -3.801 1.00 97.38 92 SER A N 1
ATOM 719 C CA . SER A 1 92 ? -1.897 -7.079 -4.772 1.00 97.38 92 SER A CA 1
ATOM 720 C C . SER A 1 92 ? -1.301 -6.619 -6.096 1.00 97.38 92 SER A C 1
ATOM 722 O O . SER A 1 92 ? -1.412 -5.450 -6.464 1.00 97.38 92 SER A O 1
ATOM 724 N N . SER A 1 93 ? -0.684 -7.550 -6.826 1.00 97.00 93 SER A N 1
ATOM 7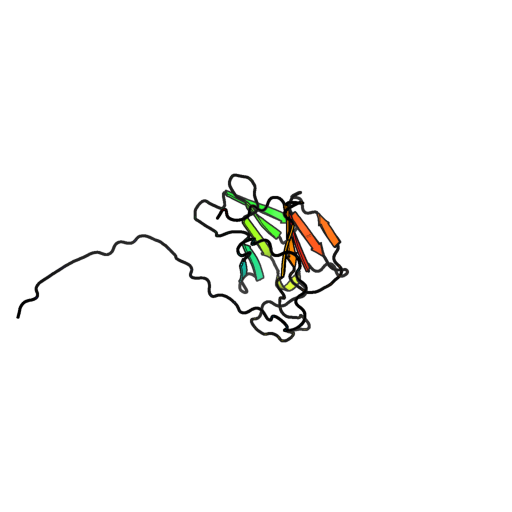25 C CA . SER A 1 93 ? 0.051 -7.242 -8.057 1.00 97.00 93 SER A CA 1
ATOM 726 C C . SER A 1 93 ? 1.081 -6.123 -7.846 1.00 97.00 93 SER A C 1
ATOM 728 O O . SER A 1 93 ? 1.233 -5.234 -8.688 1.00 97.00 93 SER A O 1
ATOM 730 N N . ALA A 1 94 ? 1.753 -6.128 -6.687 1.00 96.62 94 ALA A N 1
ATOM 731 C CA . ALA A 1 94 ? 2.614 -5.036 -6.237 1.00 96.62 94 ALA A CA 1
ATOM 732 C C . ALA A 1 94 ? 3.725 -4.730 -7.245 1.00 96.62 94 ALA A C 1
ATOM 734 O O . ALA A 1 94 ? 4.021 -3.560 -7.503 1.00 96.62 94 ALA A O 1
ATOM 735 N N . SER A 1 95 ? 4.303 -5.767 -7.858 1.00 95.19 95 SER A N 1
ATOM 736 C CA . SER A 1 95 ? 5.311 -5.617 -8.906 1.00 95.19 95 SER A CA 1
ATOM 737 C C . SER A 1 95 ? 4.782 -4.863 -10.123 1.00 95.19 95 SER A C 1
ATOM 739 O O . SER A 1 95 ? 5.561 -4.206 -10.801 1.00 95.19 95 SER A O 1
ATOM 741 N N . CYS A 1 96 ? 3.480 -4.921 -10.408 1.00 94.75 96 CYS A N 1
ATOM 742 C CA . CYS A 1 96 ? 2.862 -4.258 -11.553 1.00 94.75 96 CYS A CA 1
ATOM 743 C C . CYS A 1 96 ? 2.439 -2.821 -11.243 1.00 94.75 96 CYS A C 1
ATOM 745 O O . CYS A 1 96 ? 2.598 -1.957 -12.099 1.00 94.75 96 CYS A O 1
ATOM 747 N N . VAL A 1 97 ? 1.895 -2.571 -10.047 1.00 95.69 97 VAL A N 1
ATOM 748 C CA . VAL A 1 97 ? 1.320 -1.260 -9.696 1.00 95.69 97 VAL A CA 1
ATOM 749 C C . VAL A 1 97 ? 2.343 -0.279 -9.133 1.00 95.69 97 VAL A C 1
ATOM 751 O O . VAL A 1 97 ? 2.117 0.926 -9.185 1.00 95.69 97 VAL A O 1
ATOM 754 N N . THR A 1 98 ? 3.466 -0.764 -8.599 1.00 94.94 98 THR A N 1
ATOM 755 C CA . THR A 1 98 ? 4.545 0.094 -8.091 1.00 94.94 98 THR A CA 1
ATOM 756 C C . THR A 1 98 ? 5.665 0.251 -9.128 1.00 94.94 98 THR A C 1
ATOM 758 O O . THR A 1 98 ? 5.943 -0.681 -9.891 1.00 94.94 98 THR A O 1
ATOM 761 N N . PRO A 1 99 ? 6.362 1.402 -9.161 1.00 94.69 99 PRO A N 1
ATOM 762 C CA . PRO A 1 99 ? 7.447 1.637 -10.109 1.00 94.69 99 PRO A CA 1
ATOM 763 C C . PRO A 1 99 ? 8.789 1.056 -9.628 1.00 94.69 99 PRO A C 1
ATOM 765 O O . PRO A 1 99 ? 9.835 1.506 -10.077 1.00 94.69 99 PRO A O 1
ATOM 768 N N . VAL A 1 100 ? 8.785 0.099 -8.695 1.00 94.62 100 VAL A N 1
ATOM 769 C CA . VAL A 1 100 ? 9.991 -0.474 -8.075 1.00 94.62 100 VAL A CA 1
ATOM 770 C C . VAL A 1 100 ? 10.004 -1.995 -8.198 1.00 94.62 100 VAL A C 1
ATOM 772 O O . VAL A 1 100 ? 8.966 -2.614 -8.433 1.00 94.62 100 VAL A O 1
ATOM 775 N N . HIS A 1 101 ? 11.169 -2.614 -8.010 1.00 94.44 101 HIS A N 1
ATOM 776 C CA . HIS A 1 101 ? 11.253 -4.053 -7.754 1.00 94.44 101 HIS A CA 1
ATOM 777 C C . HIS A 1 101 ? 11.480 -4.358 -6.271 1.00 94.44 101 HIS A C 1
ATOM 779 O O . HIS A 1 101 ? 11.955 -3.533 -5.488 1.00 94.44 101 HIS A O 1
ATOM 785 N N . PHE A 1 102 ? 11.178 -5.604 -5.903 1.00 94.19 102 PHE A N 1
ATOM 786 C CA . PHE A 1 102 ? 11.251 -6.106 -4.528 1.00 94.19 102 PHE A CA 1
ATOM 787 C C . PHE A 1 102 ? 12.390 -7.113 -4.293 1.00 94.19 102 PHE A C 1
ATOM 789 O O . PHE A 1 102 ? 12.476 -7.712 -3.217 1.00 94.19 102 PHE A O 1
ATOM 796 N N . HIS A 1 103 ? 13.264 -7.309 -5.289 1.00 89.50 103 HIS A N 1
ATOM 797 C CA . HIS A 1 103 ? 14.490 -8.100 -5.141 1.00 89.50 103 HIS A CA 1
ATOM 798 C C . HIS A 1 103 ? 15.451 -7.483 -4.116 1.00 89.50 103 HIS A C 1
ATOM 800 O O . HIS A 1 103 ? 15.529 -6.266 -3.972 1.00 89.50 103 HIS A O 1
ATOM 806 N N . GLU A 1 104 ? 16.226 -8.329 -3.438 1.00 86.31 104 GLU A N 1
ATOM 807 C CA . GLU A 1 104 ? 17.200 -7.927 -2.410 1.00 86.31 104 GLU A CA 1
ATOM 808 C C . GLU A 1 104 ? 18.543 -7.489 -3.018 1.00 86.31 104 GLU A C 1
ATOM 810 O O . GLU A 1 104 ? 19.614 -7.909 -2.582 1.00 86.31 104 GLU A O 1
ATOM 815 N N . ILE A 1 105 ? 18.479 -6.657 -4.056 1.00 88.62 105 ILE A N 1
ATOM 816 C CA . ILE A 1 105 ? 19.635 -6.075 -4.741 1.00 88.62 105 ILE A CA 1
ATOM 817 C C . ILE A 1 105 ? 19.425 -4.571 -4.905 1.00 88.62 105 ILE A C 1
ATOM 819 O O . ILE A 1 105 ? 18.291 -4.105 -4.950 1.00 88.62 105 ILE A O 1
ATOM 823 N N . CYS A 1 106 ? 20.517 -3.811 -4.963 1.00 88.62 106 CYS A N 1
ATOM 824 C CA . CYS A 1 106 ? 20.472 -2.347 -5.073 1.00 88.62 106 CYS A CA 1
ATOM 825 C C . CYS A 1 106 ? 20.610 -1.838 -6.516 1.00 88.62 106 CYS A C 1
ATOM 827 O O . CYS A 1 106 ? 20.857 -0.653 -6.720 1.00 88.62 106 CYS A O 1
ATOM 829 N N . GLU A 1 107 ? 20.500 -2.733 -7.492 1.00 91.88 107 GLU A N 1
ATOM 830 C CA . GLU A 1 107 ? 20.597 -2.442 -8.920 1.00 91.88 107 GLU A CA 1
ATOM 831 C C . GLU A 1 107 ? 19.213 -2.495 -9.547 1.00 91.88 107 GLU A C 1
ATOM 833 O O . GLU A 1 107 ? 18.360 -3.237 -9.063 1.00 91.88 107 GLU A O 1
ATOM 838 N N . ASP A 1 108 ? 19.025 -1.764 -10.640 1.00 92.94 108 ASP A N 1
ATOM 839 C CA . ASP A 1 108 ? 17.776 -1.797 -11.386 1.00 92.94 108 ASP A CA 1
ATOM 840 C C . ASP A 1 108 ? 17.523 -3.188 -11.989 1.00 92.94 108 ASP A C 1
ATOM 842 O O . ASP A 1 108 ? 18.413 -3.809 -12.577 1.00 92.94 108 ASP A O 1
ATOM 846 N N . VAL A 1 109 ? 16.274 -3.647 -11.911 1.00 92.69 109 VAL A N 1
ATOM 847 C CA . VAL A 1 109 ? 15.803 -4.893 -12.530 1.00 92.69 109 VAL A CA 1
ATOM 848 C C . VAL A 1 109 ? 14.695 -4.559 -13.510 1.00 92.69 109 VAL A C 1
ATOM 850 O O . VAL A 1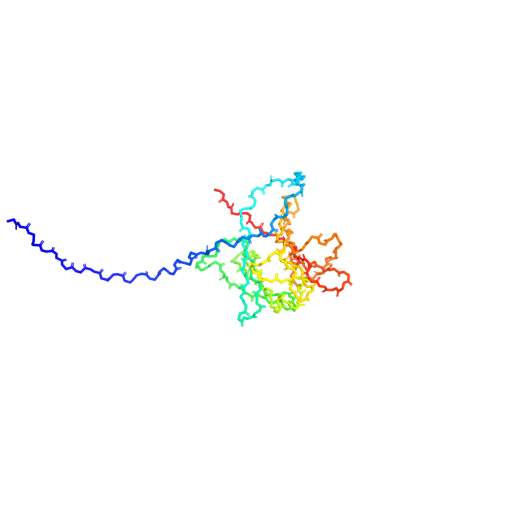 109 ? 13.706 -3.931 -13.139 1.00 92.69 109 VAL A O 1
ATOM 853 N N . ASP A 1 110 ? 14.870 -4.948 -14.774 1.00 92.62 110 ASP A N 1
ATOM 854 C CA . ASP A 1 110 ? 13.916 -4.680 -15.858 1.00 92.62 110 ASP A CA 1
ATOM 855 C C . ASP A 1 110 ? 13.500 -3.197 -15.958 1.00 92.62 110 ASP A C 1
ATOM 857 O O . ASP A 1 110 ? 12.353 -2.860 -16.253 1.00 92.62 110 ASP A O 1
ATOM 861 N N . GLY A 1 111 ? 14.449 -2.290 -15.692 1.00 90.69 111 GLY A N 1
ATOM 862 C CA . GLY A 1 111 ? 14.234 -0.840 -15.727 1.00 90.69 111 GLY A CA 1
ATOM 863 C C . GLY A 1 111 ? 13.468 -0.274 -14.529 1.00 90.69 111 GLY A C 1
ATOM 864 O O . GLY A 1 111 ? 13.094 0.897 -14.555 1.00 90.69 111 GLY A O 1
ATOM 865 N N . LYS A 1 112 ? 13.227 -1.078 -13.487 1.00 92.19 112 LYS A N 1
ATOM 866 C CA . LYS A 1 112 ? 12.687 -0.615 -12.206 1.00 92.19 112 LYS A CA 1
ATOM 867 C C . LYS A 1 112 ? 13.829 -0.431 -11.208 1.00 92.19 112 LYS A C 1
ATOM 869 O O . LYS A 1 112 ? 14.673 -1.318 -11.142 1.00 92.19 112 LYS A O 1
ATOM 874 N N . PRO A 1 113 ? 13.855 0.654 -10.419 1.00 94.12 113 PRO A N 1
ATOM 875 C CA . PRO A 1 113 ? 14.768 0.799 -9.289 1.00 94.12 113 PRO A CA 1
ATOM 876 C C . PRO A 1 113 ? 14.350 -0.062 -8.083 1.00 94.12 113 PRO A C 1
ATOM 878 O O . PRO A 1 113 ? 13.193 -0.499 -7.998 1.00 94.12 113 PRO A O 1
ATOM 881 N N . PRO A 1 114 ? 15.250 -0.275 -7.107 1.00 93.94 114 PRO A N 1
ATOM 882 C CA . PRO A 1 114 ? 14.918 -0.978 -5.873 1.00 93.94 114 PRO A CA 1
ATOM 883 C C . PRO A 1 114 ? 13.919 -0.193 -5.020 1.00 93.94 114 PRO A C 1
ATOM 885 O O . PRO A 1 114 ? 13.898 1.041 -5.026 1.00 93.94 114 PRO A O 1
ATOM 888 N N . LEU A 1 115 ? 13.124 -0.913 -4.224 1.00 92.50 115 LEU A N 1
ATOM 889 C CA . LEU A 1 115 ? 12.242 -0.318 -3.220 1.00 92.50 115 LEU A CA 1
ATOM 890 C C . LEU A 1 115 ? 13.037 0.577 -2.250 1.00 92.50 115 LEU A C 1
ATOM 892 O O . LEU A 1 115 ? 13.900 0.111 -1.502 1.00 92.50 115 LEU A O 1
ATOM 896 N N . GLN A 1 116 ? 12.671 1.857 -2.199 1.00 91.56 116 GLN A N 1
ATOM 897 C CA . GLN A 1 116 ? 13.187 2.841 -1.247 1.00 91.56 116 GLN A CA 1
ATOM 898 C C . GLN A 1 116 ? 12.069 3.202 -0.272 1.00 91.56 116 GLN A C 1
ATOM 900 O O . GLN A 1 116 ? 11.397 4.225 -0.405 1.00 91.56 116 GLN A O 1
ATOM 905 N N . PHE A 1 117 ? 11.837 2.309 0.691 1.00 90.12 117 PHE A N 1
ATOM 906 C CA . PHE A 1 117 ? 10.736 2.457 1.634 1.00 90.12 117 PHE A CA 1
ATOM 907 C C . PHE A 1 117 ? 10.986 3.614 2.609 1.00 90.12 117 PHE A C 1
ATOM 909 O O . PHE A 1 117 ? 11.922 3.575 3.410 1.00 90.12 117 PHE A O 1
ATOM 916 N N . GLY A 1 118 ? 10.125 4.628 2.556 1.00 90.19 118 GLY A N 1
ATOM 917 C CA . GLY A 1 1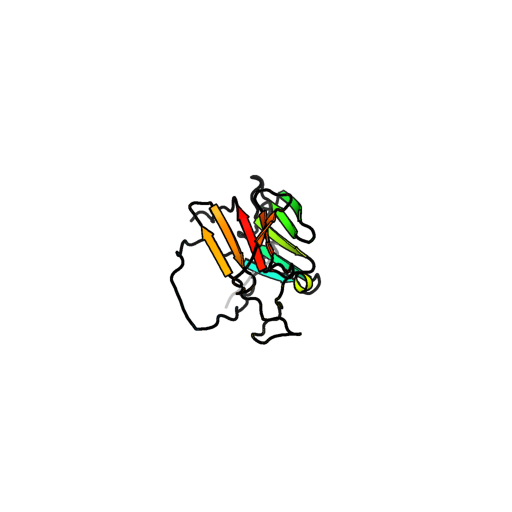18 ? 10.125 5.781 3.449 1.00 90.19 118 GLY A CA 1
ATOM 918 C C . GLY A 1 118 ? 8.815 5.891 4.220 1.00 90.19 118 GLY A C 1
ATOM 919 O O . GLY A 1 118 ? 7.751 5.531 3.720 1.00 90.19 118 GLY A O 1
ATOM 920 N N . GLN A 1 119 ? 8.885 6.429 5.435 1.00 90.00 119 GLN A N 1
ATOM 921 C CA . GLN A 1 119 ? 7.713 6.727 6.254 1.00 90.00 119 GLN A CA 1
ATOM 922 C C . GLN A 1 119 ? 7.849 8.100 6.911 1.00 90.00 119 GLN A C 1
ATOM 924 O O . GLN A 1 119 ? 8.945 8.506 7.298 1.00 90.00 119 GLN A O 1
ATOM 929 N N . MET A 1 120 ? 6.732 8.805 7.055 1.00 89.44 120 MET A N 1
ATOM 930 C CA . MET A 1 120 ? 6.654 10.084 7.755 1.00 89.44 120 MET A CA 1
ATOM 931 C C . MET A 1 120 ? 5.304 10.190 8.457 1.00 89.44 120 MET A C 1
ATOM 933 O O . MET A 1 120 ? 4.266 10.112 7.803 1.00 89.44 120 MET A O 1
ATOM 937 N N . TYR A 1 121 ? 5.317 10.379 9.773 1.00 88.69 121 TYR A N 1
ATOM 938 C CA . TYR A 1 121 ? 4.110 10.597 10.565 1.00 88.69 121 TYR A CA 1
ATOM 939 C C . TYR A 1 121 ? 4.016 12.065 10.984 1.00 88.69 121 TYR A C 1
ATOM 941 O O . TYR A 1 121 ? 4.951 12.601 11.579 1.00 88.69 121 TYR A O 1
ATOM 949 N N . ASP A 1 122 ? 2.889 12.706 10.680 1.00 88.06 122 ASP A N 1
ATOM 950 C CA . ASP A 1 122 ? 2.562 14.039 11.180 1.00 88.06 122 ASP A CA 1
ATOM 951 C C . ASP A 1 122 ? 1.626 13.920 12.398 1.00 88.06 122 ASP A C 1
ATOM 953 O O . ASP A 1 122 ? 0.452 13.566 12.237 1.00 88.06 122 ASP A O 1
ATOM 957 N N . PRO A 1 123 ? 2.099 14.233 13.620 1.00 83.44 123 PRO A N 1
ATOM 958 C CA . PRO A 1 123 ? 1.294 14.114 14.832 1.00 83.44 123 PRO A CA 1
ATOM 959 C C . PRO A 1 123 ? 0.143 15.125 14.907 1.00 83.44 123 PRO A C 1
ATOM 961 O O . PRO A 1 123 ? -0.826 14.875 15.626 1.00 83.44 123 PRO A O 1
ATOM 964 N N . TYR A 1 124 ? 0.217 16.249 14.186 1.00 85.56 124 TYR A N 1
ATOM 965 C CA . TYR A 1 124 ? -0.833 17.269 14.204 1.00 85.56 124 TYR A CA 1
ATOM 966 C C . TYR A 1 124 ? -2.036 16.839 13.370 1.00 85.56 124 TYR A C 1
ATOM 968 O O . TYR A 1 124 ? -3.175 16.937 13.826 1.00 85.56 124 TYR A O 1
ATOM 976 N N . SER A 1 125 ? -1.784 16.337 12.159 1.00 87.00 125 SER A N 1
ATOM 977 C CA . SER A 1 125 ? -2.835 15.834 11.270 1.00 87.00 125 SER A CA 1
ATOM 978 C C . SER A 1 125 ? -3.179 14.359 11.501 1.00 87.00 125 SER A C 1
ATOM 980 O O . SER A 1 125 ? -4.205 13.894 11.003 1.00 87.00 125 SER A O 1
ATOM 982 N N . LYS A 1 126 ? -2.367 13.633 12.284 1.00 86.94 126 LYS A N 1
ATOM 983 C CA . LYS A 1 126 ? -2.462 12.180 12.512 1.00 86.94 126 LYS A CA 1
ATOM 984 C C . LYS A 1 126 ? -2.425 11.385 11.205 1.00 86.94 126 LYS A C 1
ATOM 986 O O . LYS A 1 126 ? -3.195 10.440 11.018 1.00 86.94 126 LYS A O 1
ATOM 991 N N . ILE A 1 127 ? -1.549 11.803 10.291 1.00 90.88 127 ILE A N 1
ATOM 992 C CA . ILE A 1 127 ? -1.374 11.187 8.973 1.00 90.88 127 ILE A CA 1
ATOM 993 C C . ILE A 1 127 ? -0.020 10.493 8.922 1.00 90.88 127 ILE A C 1
ATOM 995 O O . ILE A 1 127 ? 1.021 11.126 9.093 1.00 90.88 127 ILE A O 1
ATOM 999 N N . LEU A 1 128 ? -0.040 9.200 8.619 1.00 92.81 128 LEU A N 1
ATOM 1000 C CA . LEU A 1 128 ? 1.126 8.431 8.220 1.00 92.81 128 LEU A CA 1
ATOM 1001 C C . LEU A 1 128 ? 1.230 8.441 6.693 1.00 92.81 128 LEU A C 1
ATOM 1003 O O . LEU A 1 128 ? 0.327 7.988 5.997 1.00 92.81 128 LEU A O 1
ATOM 1007 N N . THR A 1 129 ? 2.338 8.950 6.170 1.00 93.75 129 THR A N 1
ATOM 1008 C CA . THR A 1 129 ? 2.680 8.885 4.748 1.00 93.75 129 THR A CA 1
ATOM 1009 C C . THR A 1 129 ? 3.740 7.814 4.536 1.00 93.75 129 THR A C 1
ATOM 1011 O O . THR A 1 129 ? 4.823 7.892 5.111 1.00 93.75 129 THR A O 1
ATOM 1014 N N . LEU A 1 130 ? 3.428 6.839 3.690 1.00 94.56 130 LEU A N 1
ATOM 1015 C CA . LEU A 1 130 ? 4.315 5.778 3.230 1.00 94.56 130 LEU A CA 1
ATOM 1016 C C . LEU A 1 130 ? 4.779 6.097 1.809 1.00 94.56 130 LEU A C 1
ATOM 1018 O O . LEU A 1 130 ? 3.979 6.543 0.987 1.00 94.56 130 LEU A O 1
ATOM 1022 N N . ARG A 1 131 ? 6.054 5.860 1.507 1.00 94.62 131 ARG A N 1
ATOM 1023 C CA . ARG A 1 131 ? 6.661 6.059 0.184 1.00 94.62 131 ARG A CA 1
ATOM 1024 C C . ARG A 1 131 ? 7.396 4.798 -0.237 1.00 94.62 131 ARG A C 1
ATOM 1026 O O . ARG A 1 131 ? 8.119 4.221 0.567 1.00 94.62 131 ARG A O 1
ATOM 1033 N N . PHE A 1 132 ? 7.221 4.390 -1.488 1.00 93.56 132 PHE A N 1
ATOM 1034 C CA . PHE A 1 132 ? 7.912 3.233 -2.067 1.00 93.56 132 PHE A CA 1
ATOM 1035 C C . PHE A 1 132 ? 9.140 3.646 -2.892 1.00 93.56 132 PHE A C 1
ATOM 1037 O O . PHE A 1 132 ? 10.054 2.849 -3.095 1.00 93.56 132 PHE A O 1
ATOM 1044 N N . CYS A 1 133 ? 9.192 4.899 -3.339 1.00 89.38 133 CYS A N 1
ATOM 1045 C CA . CYS A 1 133 ? 10.301 5.462 -4.099 1.00 89.38 133 CYS A CA 1
ATOM 1046 C C . CYS A 1 133 ? 10.516 6.947 -3.760 1.00 89.38 133 CYS A C 1
ATOM 1048 O O . CYS A 1 133 ? 9.701 7.585 -3.089 1.00 89.38 133 CYS A O 1
ATOM 1050 N N . THR A 1 134 ? 11.628 7.504 -4.241 1.00 80.38 134 THR A N 1
ATOM 1051 C CA . THR A 1 134 ? 12.051 8.902 -4.031 1.00 80.38 134 THR A CA 1
ATOM 1052 C C . THR A 1 134 ? 11.421 9.909 -4.997 1.00 80.38 134 THR A C 1
ATOM 1054 O O . THR A 1 134 ? 11.801 11.080 -4.996 1.00 80.38 134 THR A O 1
ATOM 1057 N N . THR A 1 135 ? 10.450 9.501 -5.819 1.00 73.81 135 THR A N 1
ATOM 1058 C CA . THR A 1 135 ? 9.788 10.405 -6.772 1.00 73.81 135 THR A CA 1
ATOM 1059 C C . THR A 1 135 ? 9.155 11.600 -6.056 1.00 73.81 135 THR A C 1
ATOM 1061 O O . THR A 1 135 ? 8.389 11.437 -5.103 1.00 73.81 135 THR A O 1
ATOM 1064 N N . ALA A 1 136 ? 9.470 12.806 -6.536 1.00 64.19 136 ALA A N 1
ATOM 1065 C CA . ALA A 1 136 ? 9.115 14.055 -5.867 1.00 64.19 136 ALA A CA 1
ATOM 1066 C C . ALA A 1 136 ? 7.647 14.469 -6.060 1.00 64.19 136 ALA A C 1
ATOM 1068 O O . ALA A 1 136 ? 7.068 15.086 -5.165 1.00 64.19 136 ALA A O 1
ATOM 1069 N N . SER A 1 137 ? 7.040 14.151 -7.209 1.00 82.12 137 SER A N 1
ATOM 1070 C CA . SER A 1 137 ? 5.636 14.456 -7.485 1.00 82.12 137 SER A CA 1
ATOM 107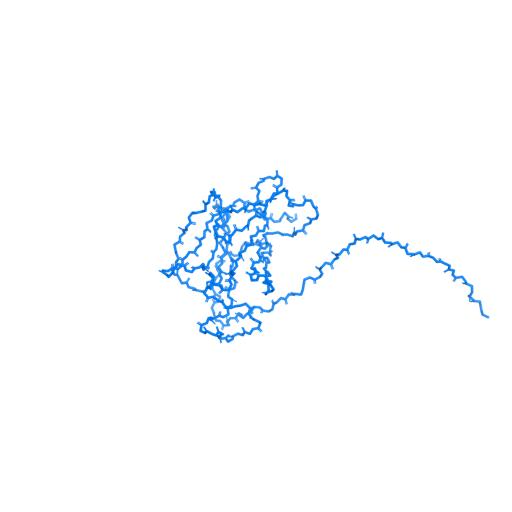1 C C . SER A 1 137 ? 4.753 13.249 -7.201 1.00 82.12 137 SER A C 1
ATOM 1073 O O . SER A 1 137 ? 5.056 12.114 -7.558 1.00 82.12 137 SER A O 1
ATOM 1075 N N . SER A 1 138 ? 3.637 13.509 -6.532 1.00 92.81 138 SER A N 1
ATOM 1076 C CA . SER A 1 138 ? 2.549 12.551 -6.413 1.00 92.81 138 SER A CA 1
ATOM 1077 C C . SER A 1 138 ? 1.245 13.288 -6.184 1.00 92.81 138 SER A C 1
ATOM 1079 O O . SER A 1 138 ? 1.229 14.291 -5.465 1.00 92.81 138 SER A O 1
ATOM 1081 N N . ARG A 1 139 ? 0.152 12.744 -6.700 1.00 95.12 139 ARG A N 1
ATOM 1082 C CA . ARG A 1 139 ? -1.207 13.165 -6.355 1.00 95.12 139 ARG A CA 1
ATOM 1083 C C . ARG A 1 139 ? -1.849 12.142 -5.423 1.00 95.12 139 ARG A C 1
ATOM 1085 O O . ARG A 1 139 ? -1.576 10.950 -5.535 1.00 95.12 139 ARG A O 1
ATOM 1092 N N . SER A 1 140 ? -2.717 12.604 -4.531 1.00 96.06 140 SER A N 1
ATOM 1093 C CA . SER A 1 140 ? -3.519 11.713 -3.691 1.00 96.06 140 SER A CA 1
ATOM 1094 C C . SER A 1 140 ? -4.780 11.284 -4.441 1.00 96.06 140 SER A C 1
ATOM 1096 O O . SER A 1 140 ? -5.530 12.126 -4.937 1.00 96.06 140 SER A O 1
ATOM 1098 N N . VAL A 1 141 ? -5.024 9.980 -4.491 1.00 97.19 141 VAL A N 1
ATOM 1099 C CA . VAL A 1 141 ? -6.234 9.353 -5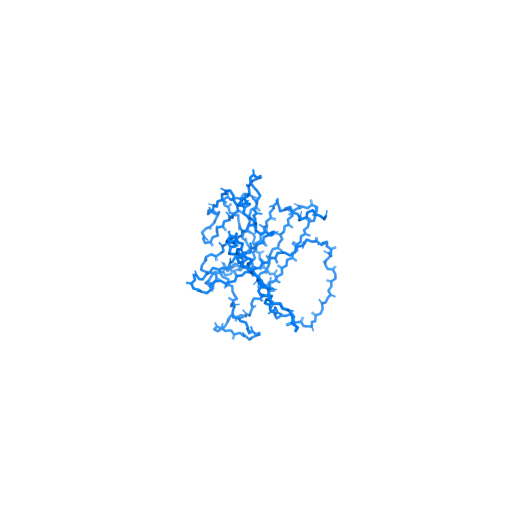.020 1.00 97.19 141 VAL A CA 1
ATOM 1100 C C . VAL A 1 141 ? -7.033 8.800 -3.848 1.00 97.19 141 VAL A C 1
ATOM 1102 O O . VAL A 1 141 ? -6.514 8.052 -3.018 1.00 97.19 141 VAL A O 1
ATOM 1105 N N . ALA A 1 142 ? -8.292 9.223 -3.746 1.00 96.56 142 ALA A N 1
ATOM 1106 C CA . ALA A 1 142 ? -9.183 8.773 -2.687 1.00 96.56 142 ALA A CA 1
ATOM 1107 C C . ALA A 1 142 ? -9.552 7.298 -2.886 1.00 96.56 142 ALA A C 1
ATOM 1109 O O . ALA A 1 142 ? -9.859 6.875 -4.001 1.00 96.56 142 ALA A O 1
ATOM 1110 N N . THR A 1 143 ? -9.551 6.540 -1.794 1.00 96.62 143 THR A N 1
ATOM 1111 C CA . THR A 1 143 ? -10.108 5.184 -1.752 1.00 96.62 143 THR A CA 1
ATOM 1112 C C . THR A 1 143 ? -11.568 5.244 -1.286 1.00 96.62 143 THR A C 1
ATOM 1114 O O . THR A 1 143 ? -12.076 6.328 -0.977 1.00 96.62 143 THR A O 1
ATOM 1117 N N . CYS A 1 144 ? -12.280 4.113 -1.236 1.00 95.19 144 CYS A N 1
ATOM 1118 C CA . CYS A 1 144 ? -13.613 4.103 -0.623 1.00 95.19 144 CYS A CA 1
ATOM 1119 C C . CYS A 1 144 ? -13.563 4.233 0.910 1.00 95.19 144 CYS A C 1
ATOM 1121 O O . CYS A 1 144 ? -14.597 4.485 1.527 1.00 95.19 144 CYS A O 1
ATOM 1123 N N . ASP A 1 145 ? -12.373 4.129 1.512 1.00 93.12 145 ASP A N 1
ATOM 1124 C CA . ASP A 1 145 ? -12.119 4.459 2.909 1.00 93.12 145 ASP A CA 1
ATOM 1125 C C . ASP A 1 145 ? -11.574 5.898 3.037 1.00 93.12 145 ASP A C 1
ATOM 1127 O O . ASP A 1 145 ? -10.516 6.250 2.512 1.00 93.12 145 ASP A O 1
ATOM 1131 N N . GLY A 1 146 ? -12.284 6.760 3.773 1.00 91.25 146 GLY A N 1
ATOM 1132 C CA . GLY A 1 146 ? -11.907 8.172 3.957 1.00 91.25 146 GLY A CA 1
ATOM 1133 C C . GLY A 1 146 ? -10.598 8.407 4.734 1.00 91.25 146 GLY A C 1
ATOM 1134 O O . GLY A 1 146 ? -10.086 9.541 4.782 1.00 91.25 146 GLY A O 1
ATOM 1135 N N . ASN A 1 147 ? -10.052 7.353 5.341 1.00 92.69 147 ASN A N 1
ATOM 1136 C CA . ASN A 1 147 ? -8.785 7.348 6.056 1.00 92.69 147 ASN A CA 1
ATOM 1137 C C . ASN A 1 147 ? -7.610 6.916 5.183 1.00 92.69 147 ASN A C 1
ATOM 1139 O O . ASN A 1 147 ? -6.473 7.116 5.603 1.00 92.69 147 ASN A O 1
ATOM 1143 N N . ILE A 1 148 ? -7.848 6.372 3.990 1.00 95.94 148 ILE A N 1
ATOM 1144 C CA . ILE A 1 148 ? -6.798 5.776 3.164 1.00 95.94 148 ILE A CA 1
ATOM 1145 C C . ILE A 1 148 ? -6.788 6.444 1.795 1.00 95.94 148 ILE A C 1
ATOM 1147 O O . ILE A 1 148 ? -7.817 6.614 1.142 1.00 95.94 148 ILE A O 1
ATOM 1151 N N . MET A 1 149 ? -5.603 6.857 1.360 1.00 97.50 149 MET A N 1
ATOM 1152 C CA . MET A 1 149 ? -5.383 7.428 0.035 1.00 97.50 149 MET A CA 1
ATOM 1153 C C . MET A 1 149 ? -4.178 6.767 -0.619 1.00 97.50 149 MET A C 1
ATOM 1155 O O . MET A 1 149 ? -3.167 6.510 0.039 1.00 97.50 149 MET A O 1
ATOM 1159 N N . VAL A 1 150 ? -4.272 6.543 -1.924 1.00 97.38 150 VAL A N 1
ATOM 1160 C CA . VAL A 1 150 ? -3.149 6.099 -2.751 1.00 97.38 150 VAL A CA 1
ATOM 1161 C C . VAL A 1 150 ? -2.380 7.323 -3.232 1.00 97.38 150 VAL A C 1
ATOM 1163 O O . VAL A 1 150 ? -2.981 8.333 -3.589 1.00 97.38 150 VAL A O 1
ATOM 1166 N N . LEU A 1 151 ? -1.051 7.262 -3.223 1.00 97.25 151 LEU A N 1
ATOM 1167 C CA . LEU A 1 151 ? -0.213 8.275 -3.856 1.00 97.25 151 LEU A CA 1
ATOM 1168 C C . LEU A 1 151 ? 0.210 7.768 -5.229 1.00 97.25 151 LEU A C 1
ATOM 1170 O O . LEU A 1 151 ? 0.944 6.785 -5.311 1.00 97.25 151 LEU A O 1
ATOM 1174 N N . GLU A 1 152 ? -0.228 8.449 -6.283 1.00 96.50 152 GLU A N 1
ATOM 1175 C CA . GLU A 1 152 ? 0.110 8.110 -7.668 1.00 96.50 152 GLU A CA 1
ATOM 1176 C C . GLU A 1 152 ? 1.092 9.116 -8.269 1.00 96.50 152 GLU A C 1
ATOM 1178 O O . GLU A 1 152 ? 0.982 10.319 -8.006 1.00 96.50 152 GLU A O 1
ATOM 1183 N N . ASP A 1 153 ? 2.025 8.635 -9.090 1.00 94.31 153 ASP A N 1
ATOM 1184 C CA . ASP A 1 153 ? 2.799 9.482 -10.002 1.00 94.31 153 ASP A CA 1
ATOM 1185 C C . ASP A 1 153 ? 1.979 9.888 -11.244 1.00 94.31 153 ASP A C 1
ATOM 1187 O O . ASP A 1 153 ? 0.805 9.543 -11.399 1.00 94.31 153 ASP A O 1
ATOM 1191 N N . ASP A 1 154 ? 2.608 10.635 -12.153 1.00 92.25 154 ASP A N 1
ATOM 1192 C CA . ASP A 1 154 ? 1.971 11.113 -13.385 1.00 92.25 154 ASP A CA 1
ATOM 1193 C C . ASP A 1 154 ? 1.655 9.985 -14.390 1.00 92.25 154 ASP A C 1
ATOM 1195 O O . ASP A 1 154 ? 0.854 10.180 -15.305 1.00 92.25 154 ASP A O 1
ATOM 1199 N N . ALA A 1 155 ? 2.262 8.804 -14.225 1.00 92.25 155 ALA A N 1
ATOM 1200 C CA . ALA A 1 155 ? 2.000 7.611 -15.026 1.00 92.25 155 ALA A CA 1
ATOM 1201 C C . ALA A 1 155 ? 0.927 6.697 -14.399 1.00 92.25 155 ALA A C 1
ATOM 1203 O O . ALA A 1 155 ? 0.547 5.699 -15.011 1.00 92.25 155 ALA A O 1
ATOM 1204 N N . GLY A 1 156 ? 0.409 7.048 -13.216 1.00 93.00 156 GLY A N 1
ATOM 1205 C CA . GLY A 1 156 ? -0.573 6.256 -12.478 1.00 93.00 156 GLY A CA 1
ATOM 1206 C C . GLY A 1 156 ? 0.034 5.119 -11.652 1.00 93.00 156 GLY A C 1
ATOM 1207 O O . GLY A 1 156 ? -0.711 4.279 -11.150 1.00 93.00 156 GLY A O 1
ATOM 1208 N N . ASN A 1 157 ? 1.360 5.069 -11.488 1.00 94.88 157 ASN A N 1
ATOM 1209 C CA . ASN A 1 157 ? 1.990 4.087 -10.609 1.00 94.88 157 ASN A CA 1
ATOM 1210 C C . ASN A 1 157 ? 1.857 4.517 -9.154 1.00 94.88 157 ASN A C 1
ATOM 1212 O O . ASN A 1 157 ? 1.944 5.699 -8.816 1.00 94.88 157 ASN A O 1
ATOM 1216 N N . TRP A 1 158 ? 1.732 3.538 -8.270 1.00 96.38 158 TRP A N 1
ATOM 1217 C CA . TRP A 1 158 ? 1.626 3.762 -6.840 1.00 96.38 158 TRP A CA 1
ATOM 1218 C C . TRP A 1 158 ? 3.014 4.017 -6.268 1.00 96.38 158 TRP A C 1
ATOM 1220 O O . TRP A 1 158 ? 3.854 3.122 -6.182 1.00 96.38 158 TRP A O 1
ATOM 1230 N N . VAL A 1 159 ? 3.243 5.253 -5.843 1.00 96.50 159 VAL A N 1
ATOM 1231 C CA . VAL A 1 159 ? 4.498 5.702 -5.228 1.00 96.50 159 VAL A CA 1
ATOM 1232 C C . VAL A 1 159 ? 4.421 5.749 -3.705 1.00 96.50 159 VAL A C 1
ATOM 1234 O O . VAL A 1 159 ? 5.419 6.026 -3.034 1.00 96.50 159 VAL A O 1
ATOM 1237 N N . GLY A 1 160 ? 3.246 5.485 -3.135 1.00 96.38 160 GLY A N 1
ATOM 1238 C CA . GLY A 1 160 ? 3.039 5.482 -1.696 1.00 96.38 160 GLY A CA 1
ATOM 1239 C C . GLY A 1 160 ? 1.575 5.391 -1.283 1.00 96.38 160 GLY A C 1
ATOM 1240 O O . GLY A 1 160 ? 0.683 5.245 -2.115 1.00 96.38 160 GLY A O 1
ATOM 1241 N N . LEU A 1 161 ? 1.337 5.524 0.020 1.00 96.88 161 LEU A N 1
ATOM 1242 C CA . LEU A 1 161 ? 0.010 5.548 0.638 1.00 96.88 161 LEU A CA 1
ATOM 1243 C C . LEU A 1 161 ? -0.034 6.637 1.716 1.00 96.88 161 LEU A C 1
ATOM 1245 O O . LEU A 1 161 ? 0.979 6.934 2.351 1.00 96.88 161 LEU A O 1
ATOM 1249 N N . GLN A 1 162 ? -1.207 7.210 1.960 1.00 95.69 162 GLN A N 1
ATOM 1250 C CA . GLN A 1 162 ? -1.478 8.036 3.136 1.00 95.69 162 GLN A CA 1
ATOM 1251 C C . GLN A 1 162 ? -2.566 7.383 3.970 1.00 95.69 162 GLN A C 1
ATOM 1253 O O . GLN A 1 162 ? -3.623 7.032 3.450 1.00 95.69 162 GLN A O 1
ATOM 1258 N N . VAL A 1 163 ? -2.304 7.249 5.265 1.00 95.19 163 VAL A N 1
ATOM 1259 C CA . VAL A 1 163 ? -3.179 6.564 6.211 1.00 95.19 163 VAL A CA 1
ATOM 1260 C C . VAL A 1 163 ? -3.452 7.488 7.389 1.00 95.19 163 VAL A C 1
ATOM 1262 O O . VAL A 1 163 ? -2.530 7.978 8.042 1.00 95.19 163 VAL A O 1
ATOM 1265 N N . LYS A 1 164 ? -4.728 7.750 7.650 1.00 92.06 164 LYS A N 1
ATOM 1266 C CA . LYS A 1 164 ? -5.215 8.462 8.833 1.00 92.06 164 LYS A CA 1
ATOM 1267 C C . LYS A 1 164 ? -5.566 7.467 9.928 1.00 92.06 164 LYS A C 1
ATOM 1269 O O . LYS A 1 164 ? -5.706 6.274 9.683 1.00 92.06 164 LYS A O 1
ATOM 1274 N N . ASN A 1 165 ? -5.770 7.993 11.133 1.00 84.25 165 ASN A N 1
ATOM 1275 C CA . ASN A 1 165 ? -6.247 7.219 12.280 1.00 84.25 165 ASN A CA 1
ATOM 1276 C C . ASN A 1 165 ? -5.315 6.054 12.668 1.00 84.25 165 ASN A C 1
ATOM 1278 O O . ASN A 1 165 ? -5.737 5.076 13.282 1.00 84.25 165 ASN A O 1
ATOM 1282 N N . VAL A 1 166 ? -4.029 6.170 12.327 1.00 82.75 166 VAL A N 1
ATOM 1283 C CA . VAL A 1 166 ? -3.014 5.224 12.780 1.00 82.75 166 VAL A CA 1
ATOM 1284 C C . VAL A 1 166 ? -2.636 5.591 14.209 1.00 82.75 166 VAL A C 1
ATOM 1286 O O . VAL A 1 166 ? -2.306 6.743 14.500 1.00 82.75 166 VAL A O 1
ATOM 1289 N N . VAL A 1 167 ? -2.704 4.618 15.112 1.00 73.00 167 VAL A N 1
ATOM 1290 C CA . VAL A 1 167 ? -2.322 4.812 16.511 1.00 73.00 167 VAL A CA 1
ATOM 1291 C C . VAL A 1 167 ? -0.879 4.355 16.689 1.00 73.00 167 VAL A C 1
ATOM 1293 O O . VAL A 1 167 ? -0.587 3.196 16.387 1.00 73.00 167 VAL A O 1
ATOM 1296 N N . PRO A 1 168 ? 0.025 5.232 17.165 1.00 67.12 168 PRO A N 1
ATOM 1297 C CA . PRO A 1 168 ? 1.349 4.794 17.562 1.00 67.12 168 PRO A CA 1
ATOM 1298 C C . PRO A 1 168 ? 1.204 3.743 18.675 1.00 67.12 168 PRO A C 1
ATOM 1300 O O . PRO A 1 168 ? 0.352 3.916 19.551 1.00 67.12 168 PRO A O 1
ATOM 1303 N N . PRO A 1 169 ? 2.012 2.673 18.679 1.00 59.38 169 PRO A N 1
ATOM 1304 C CA . PRO A 1 169 ? 2.194 1.820 19.842 1.00 59.38 169 PRO A CA 1
ATOM 1305 C C . PRO A 1 169 ? 2.430 2.698 21.072 1.00 59.38 169 PRO A C 1
ATOM 1307 O O . PRO A 1 169 ? 3.258 3.610 21.048 1.00 59.38 169 PRO A O 1
ATOM 1310 N N . VAL A 1 170 ? 1.639 2.456 22.111 1.00 56.69 170 VAL A N 1
ATOM 1311 C CA . VAL A 1 170 ? 1.796 3.112 23.408 1.00 56.69 170 VAL A CA 1
ATOM 1312 C C . VAL A 1 170 ? 3.061 2.533 24.049 1.00 56.69 170 VAL A C 1
ATOM 1314 O O . VAL A 1 170 ? 3.181 1.310 24.109 1.00 56.69 170 VAL A O 1
ATOM 1317 N N . GLU A 1 171 ? 4.000 3.398 24.452 1.00 47.44 171 GLU A N 1
ATOM 1318 C CA . GLU A 1 171 ? 5.194 3.016 25.233 1.00 47.44 171 GLU A CA 1
ATOM 1319 C C . GLU A 1 171 ? 4.831 2.430 26.606 1.00 47.44 171 GLU A C 1
ATOM 1321 O O . GLU A 1 171 ? 3.871 2.935 27.239 1.00 47.44 171 GLU A O 1
#

Secondary structure (DSSP, 8-state):
----------------------PPP---S--------------EEEEEGGGTEEEEESS---TT---EEEEEETTEEEEE-TTS-EEEEEEETHHHHSSSB-SSSSS-BTTBPBP--EEEEETTTTEEEEESS--S--EEEE-SSTTEEEEE-TTS-EEEEEEESPPPPP-

Organism: NCBI:txid330485

Foldseek 3Di:
DDDDYDDDDDDDDDDPPPPDDDADDPDDPDDDDDPDDDCLDDFDWDADVVFRKIKTFSDDDDPQQFPDWDDQDVQWIFTAGPVRFTGMIIGGNLVPQAQADDDSDQDDDPNGGHFPWDWDADPVQQKIKIFRDPDPDWDWDGTNDNQKTFTADPVNHGGIMIGHPRDRPDD